Protein AF-A0A1H7R296-F1 (afdb_monomer_lite)

Radius of gyration: 13.34 Å; chains: 1; bounding box: 31×24×38 Å

Structure (mmCIF, N/CA/C/O backbone):
data_AF-A0A1H7R296-F1
#
_en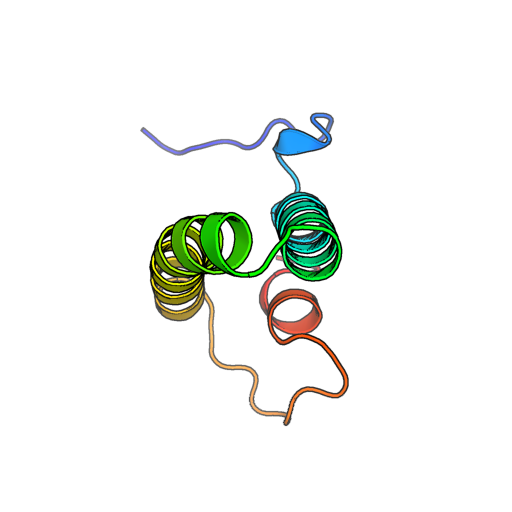try.id   AF-A0A1H7R296-F1
#
loop_
_atom_site.group_PDB
_atom_site.id
_atom_site.type_symbol
_atom_site.label_atom_id
_atom_site.label_alt_id
_atom_site.label_comp_id
_atom_site.label_asym_id
_atom_site.label_entity_id
_atom_site.label_seq_id
_atom_site.pdbx_PDB_ins_code
_atom_site.Cartn_x
_atom_site.Cartn_y
_atom_site.Cartn_z
_atom_site.occupancy
_atom_site.B_iso_or_equiv
_atom_site.auth_seq_id
_atom_site.auth_comp_id
_atom_site.auth_asym_id
_atom_site.auth_atom_id
_atom_site.pdbx_PDB_model_num
ATOM 1 N N . MET A 1 1 ? -5.615 -5.353 -25.287 1.00 39.81 1 MET A N 1
ATOM 2 C CA . MET A 1 1 ? -5.790 -3.945 -24.878 1.00 39.81 1 MET A CA 1
ATOM 3 C C . MET A 1 1 ? -4.610 -3.600 -23.986 1.00 39.81 1 MET A C 1
ATOM 5 O O . MET A 1 1 ? -4.559 -4.075 -22.861 1.00 39.81 1 MET A O 1
ATOM 9 N N . LEU A 1 2 ? -3.594 -2.934 -24.534 1.00 47.66 2 LEU A N 1
ATOM 10 C CA . LEU A 1 2 ? -2.411 -2.522 -23.776 1.00 47.66 2 LEU A CA 1
ATOM 11 C C . LEU A 1 2 ? -2.787 -1.268 -22.980 1.00 47.66 2 LEU A C 1
ATOM 13 O O . LEU A 1 2 ? -3.278 -0.302 -23.561 1.00 47.66 2 LEU A O 1
ATOM 17 N N . TYR A 1 3 ? -2.630 -1.313 -21.659 1.00 51.91 3 TYR A N 1
ATOM 18 C CA . TYR A 1 3 ? -2.848 -0.163 -20.786 1.00 51.91 3 TYR A CA 1
ATOM 19 C C . TYR A 1 3 ? -1.685 0.810 -21.004 1.00 51.91 3 TYR A C 1
ATOM 21 O O . TYR A 1 3 ? -0.577 0.550 -20.548 1.00 51.91 3 TYR A O 1
ATOM 29 N N . LEU A 1 4 ? -1.915 1.877 -21.769 1.00 54.62 4 LEU A N 1
ATOM 30 C CA . LEU A 1 4 ? -0.972 2.984 -21.922 1.00 54.62 4 LEU A CA 1
ATOM 31 C C . LEU A 1 4 ? -1.256 3.989 -20.800 1.00 54.62 4 LEU A C 1
ATOM 33 O O . LEU A 1 4 ? -2.273 4.684 -20.879 1.00 54.62 4 LEU A O 1
ATOM 37 N N . PRO A 1 5 ? -0.423 4.065 -19.747 1.00 55.28 5 PRO A N 1
ATOM 38 C CA . PRO A 1 5 ? -0.582 5.099 -18.740 1.00 55.28 5 PRO A CA 1
ATOM 39 C C . PRO A 1 5 ? -0.366 6.456 -19.413 1.00 55.28 5 PRO A C 1
ATOM 41 O O . PRO A 1 5 ? 0.640 6.689 -20.084 1.00 55.28 5 PRO A O 1
ATOM 44 N N . TRP A 1 6 ? -1.329 7.362 -19.265 1.00 56.38 6 TRP A N 1
ATOM 45 C CA . TRP A 1 6 ? -1.109 8.753 -19.633 1.00 56.38 6 TRP A CA 1
ATOM 46 C C . TRP A 1 6 ? -0.055 9.321 -18.689 1.00 56.38 6 TRP A C 1
ATOM 48 O O . TRP A 1 6 ? -0.299 9.431 -17.488 1.00 56.38 6 TRP A O 1
ATOM 58 N N . ALA A 1 7 ? 1.102 9.689 -19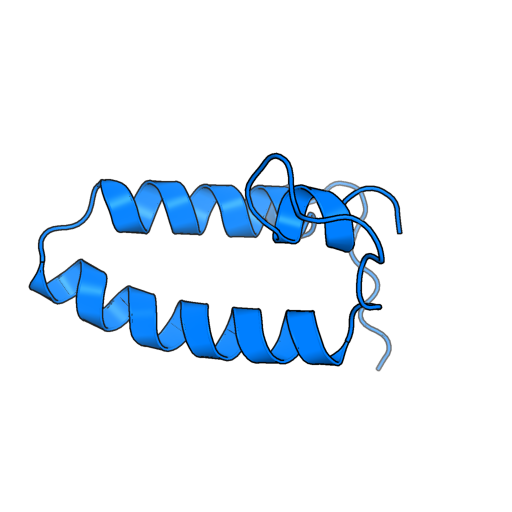.247 1.00 55.56 7 ALA A N 1
ATOM 59 C CA . ALA A 1 7 ? 2.289 10.135 -18.512 1.00 55.56 7 ALA A CA 1
ATOM 60 C C . ALA A 1 7 ? 2.040 11.309 -17.538 1.00 55.56 7 ALA A C 1
ATOM 62 O O . ALA A 1 7 ? 2.848 11.542 -16.648 1.00 55.56 7 ALA A O 1
ATOM 63 N N . ASN A 1 8 ? 0.907 12.013 -17.667 1.00 54.88 8 ASN A N 1
ATOM 64 C CA . ASN A 1 8 ? 0.540 13.173 -16.855 1.00 54.88 8 ASN A CA 1
ATOM 65 C C . ASN A 1 8 ? -0.691 12.973 -15.941 1.00 54.88 8 ASN A C 1
ATOM 67 O O . ASN A 1 8 ? -1.189 13.966 -15.412 1.00 54.88 8 ASN A O 1
ATOM 71 N N . CYS A 1 9 ? -1.209 11.752 -15.719 1.00 60.12 9 CYS A N 1
ATOM 72 C CA . CYS A 1 9 ? -2.147 11.551 -14.599 1.00 60.12 9 CYS A CA 1
ATOM 73 C C . CYS A 1 9 ? -1.370 11.182 -13.327 1.00 60.12 9 CYS A C 1
ATOM 75 O O . CYS A 1 9 ? -0.717 10.139 -13.319 1.00 60.12 9 CYS A O 1
ATOM 77 N N . PRO A 1 10 ? -1.513 11.921 -12.213 1.00 50.44 10 PRO A N 1
ATOM 78 C CA . PRO A 1 10 ? -0.980 11.509 -10.908 1.00 50.44 10 PRO A CA 1
ATOM 79 C C . PRO A 1 10 ? -1.514 10.141 -10.450 1.00 50.44 10 PRO A C 1
ATOM 81 O O . PRO A 1 10 ? -0.864 9.429 -9.696 1.00 50.44 10 PRO A O 1
ATOM 84 N N . CYS A 1 11 ? -2.693 9.753 -10.949 1.00 57.00 11 CYS A N 1
ATOM 85 C CA . CYS A 1 11 ? -3.298 8.438 -10.756 1.00 57.00 11 CYS A CA 1
ATOM 86 C C . CYS A 1 11 ? -2.626 7.302 -11.552 1.00 57.00 11 CYS A C 1
ATOM 88 O O . CYS A 1 11 ? -2.920 6.133 -11.312 1.00 57.00 11 CYS A O 1
ATOM 90 N N . CYS A 1 12 ? -1.788 7.638 -12.538 1.00 65.06 12 CYS A N 1
ATOM 91 C CA . CYS A 1 12 ? -1.141 6.690 -13.442 1.00 65.06 12 CYS A CA 1
ATOM 92 C C . CYS A 1 12 ? 0.312 6.382 -13.064 1.00 65.06 12 CYS A C 1
ATOM 94 O O . CYS A 1 12 ? 0.857 5.429 -13.617 1.00 65.06 12 CYS A O 1
ATOM 96 N N . ASP A 1 13 ? 0.916 7.121 -12.126 1.00 81.94 13 ASP A N 1
ATOM 97 C CA . ASP A 1 13 ? 2.167 6.692 -11.502 1.00 81.94 13 ASP A CA 1
ATOM 98 C C . ASP A 1 13 ? 1.867 5.689 -10.385 1.00 81.94 13 ASP A C 1
ATOM 100 O O . ASP A 1 13 ? 1.287 6.017 -9.346 1.00 81.94 13 ASP A O 1
ATOM 104 N N . VAL A 1 14 ? 2.261 4.439 -10.615 1.00 85.06 14 VAL A N 1
ATOM 105 C CA . VAL A 1 14 ? 2.000 3.334 -9.690 1.00 85.06 14 VAL A CA 1
ATOM 106 C C . VAL A 1 14 ? 2.738 3.543 -8.363 1.00 85.06 14 VAL A C 1
ATOM 108 O O . VAL A 1 14 ? 2.208 3.157 -7.320 1.00 85.06 14 VAL A O 1
ATOM 111 N N . VAL A 1 15 ? 3.907 4.199 -8.373 1.00 88.56 15 VAL A N 1
ATOM 112 C CA . VAL A 1 15 ? 4.658 4.516 -7.146 1.00 88.56 15 VAL A CA 1
ATOM 113 C C . VAL A 1 15 ? 3.865 5.499 -6.283 1.00 88.56 15 VAL A C 1
ATOM 115 O O . VAL A 1 15 ? 3.527 5.176 -5.143 1.00 88.56 15 VAL A O 1
ATOM 118 N N . SER A 1 16 ? 3.473 6.646 -6.844 1.00 87.12 16 SER A N 1
ATOM 119 C CA . SER A 1 16 ? 2.669 7.661 -6.148 1.00 87.12 16 SER A CA 1
ATOM 120 C C . SER A 1 16 ? 1.313 7.124 -5.675 1.00 87.12 16 SER A C 1
ATOM 122 O O . SER A 1 16 ? 0.856 7.435 -4.568 1.00 87.12 16 SER A O 1
ATOM 124 N N . ALA A 1 17 ? 0.663 6.279 -6.482 1.00 88.62 17 ALA A N 1
ATOM 125 C CA . ALA A 1 17 ? -0.582 5.626 -6.090 1.00 88.62 17 ALA A CA 1
ATOM 126 C C . ALA A 1 17 ? -0.378 4.706 -4.874 1.00 88.62 17 ALA A C 1
ATOM 128 O O . ALA A 1 17 ? -1.182 4.729 -3.935 1.00 88.62 17 ALA A O 1
ATOM 129 N N . ARG A 1 18 ? 0.714 3.931 -4.841 1.00 92.75 18 ARG A N 1
ATOM 130 C CA . ARG A 1 18 ? 1.006 3.035 -3.715 1.00 92.75 18 ARG A CA 1
ATOM 131 C C . ARG A 1 18 ? 1.403 3.785 -2.442 1.00 92.75 18 ARG A C 1
ATOM 133 O O . ARG A 1 18 ? 0.997 3.359 -1.359 1.00 92.75 18 ARG A O 1
ATOM 140 N N . ASP A 1 19 ? 2.095 4.915 -2.562 1.00 92.62 19 ASP A N 1
ATOM 141 C CA . ASP A 1 19 ? 2.419 5.803 -1.433 1.00 92.62 19 ASP A CA 1
ATOM 142 C C . ASP A 1 19 ? 1.170 6.429 -0.804 1.00 92.62 19 ASP A C 1
ATOM 144 O O . ASP A 1 19 ? 1.051 6.536 0.422 1.00 92.62 19 ASP A O 1
ATOM 148 N N . THR A 1 20 ? 0.192 6.784 -1.638 1.00 93.50 20 THR A N 1
ATOM 149 C CA . THR A 1 20 ? -1.107 7.282 -1.172 1.00 93.50 20 THR A CA 1
ATOM 150 C C . THR A 1 20 ? -1.850 6.207 -0.373 1.00 93.50 20 THR A C 1
ATOM 152 O O . THR A 1 20 ? -2.383 6.488 0.703 1.00 93.50 20 THR A O 1
ATOM 155 N N . LEU A 1 21 ? -1.849 4.959 -0.855 1.00 94.62 21 LEU A N 1
ATOM 156 C CA . LEU A 1 21 ? -2.451 3.824 -0.146 1.00 94.62 21 LEU A CA 1
ATOM 157 C C . LEU A 1 21 ? -1.736 3.521 1.175 1.00 94.62 21 LEU A C 1
ATOM 159 O O . LEU A 1 21 ? -2.402 3.230 2.168 1.00 94.62 21 LEU A O 1
ATOM 163 N N . GLU A 1 22 ? -0.408 3.637 1.214 1.00 95.81 22 GLU A N 1
ATOM 164 C CA . GLU A 1 22 ? 0.360 3.464 2.451 1.00 95.81 22 GLU A CA 1
ATOM 165 C C . GLU A 1 22 ? -0.007 4.534 3.485 1.00 95.81 22 GLU A C 1
ATOM 167 O O . GLU A 1 22 ? -0.307 4.226 4.638 1.00 95.81 22 GLU A O 1
ATOM 172 N N . THR A 1 23 ? -0.089 5.792 3.051 1.00 96.50 23 THR A N 1
ATOM 173 C CA . THR A 1 23 ? -0.511 6.908 3.907 1.00 96.50 23 THR A CA 1
ATOM 174 C C . THR A 1 23 ? -1.922 6.683 4.458 1.00 96.50 23 THR A C 1
ATOM 176 O O . THR A 1 23 ? -2.166 6.879 5.651 1.00 96.50 23 THR A O 1
ATOM 179 N N . ALA A 1 24 ? -2.851 6.208 3.621 1.00 96.38 24 ALA A N 1
ATOM 180 C CA . ALA A 1 24 ? -4.203 5.860 4.049 1.00 96.38 24 ALA A CA 1
ATOM 181 C C . ALA A 1 24 ? -4.205 4.712 5.076 1.00 96.38 24 ALA A C 1
ATOM 183 O O . ALA A 1 24 ? -4.876 4.811 6.104 1.00 96.38 24 ALA A O 1
ATOM 184 N N . LEU A 1 25 ? -3.425 3.648 4.853 1.00 97.69 25 LEU A N 1
ATOM 185 C CA . LEU A 1 25 ? -3.289 2.542 5.806 1.00 97.69 25 LEU A CA 1
ATOM 186 C C . LEU A 1 25 ? -2.801 3.032 7.176 1.00 97.69 25 LEU A C 1
ATOM 188 O O . LEU A 1 25 ? -3.349 2.609 8.196 1.00 97.69 25 LEU A O 1
ATOM 192 N N . LEU A 1 26 ? -1.826 3.943 7.212 1.00 96.88 26 LEU A N 1
ATOM 193 C CA . LEU A 1 26 ? -1.294 4.510 8.455 1.00 96.88 26 LEU A CA 1
ATOM 194 C C . LEU A 1 26 ? -2.316 5.392 9.192 1.00 96.88 26 LEU A C 1
ATOM 196 O O . LEU A 1 26 ? -2.376 5.351 10.423 1.00 96.88 26 LEU A O 1
ATOM 200 N N . ALA A 1 27 ? -3.149 6.135 8.461 1.00 97.31 27 ALA A N 1
ATOM 201 C CA . ALA A 1 27 ? -4.124 7.065 9.032 1.00 97.31 27 ALA A CA 1
ATOM 202 C C . ALA A 1 27 ? -5.444 6.406 9.481 1.00 97.31 27 ALA A C 1
ATOM 204 O O . ALA A 1 27 ? -6.116 6.914 10.379 1.00 97.31 27 ALA A O 1
ATOM 205 N N . LEU A 1 28 ? -5.842 5.284 8.870 1.00 96.50 28 LEU A N 1
ATOM 206 C CA . LEU A 1 28 ? -7.145 4.662 9.125 1.00 96.50 28 LEU A CA 1
ATOM 207 C C . LEU A 1 28 ? -7.228 3.940 10.485 1.00 96.50 28 LEU A C 1
ATOM 209 O O . LEU A 1 28 ? -6.236 3.355 10.939 1.00 96.50 28 LEU A O 1
ATOM 213 N N . PRO A 1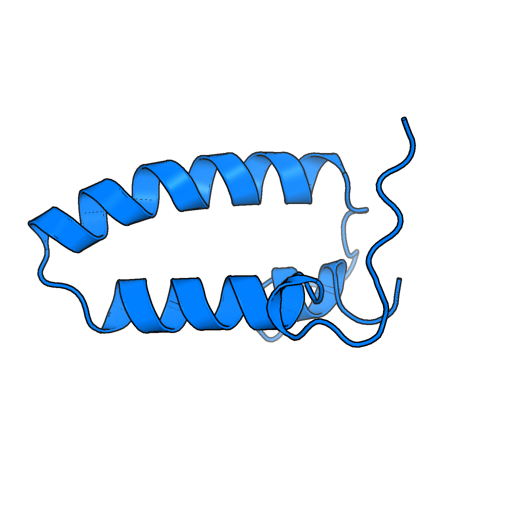 29 ? -8.427 3.892 11.108 1.00 97.31 29 PRO A N 1
ATOM 214 C CA . PRO A 1 29 ? -8.677 3.092 12.303 1.00 97.31 29 PRO A CA 1
ATOM 215 C C . PRO A 1 29 ? -8.578 1.584 12.002 1.00 97.31 29 PRO A C 1
ATOM 217 O O . PRO A 1 29 ? -8.760 1.175 10.852 1.00 97.31 29 PRO A O 1
ATOM 220 N N . PRO A 1 30 ? -8.354 0.726 13.019 1.00 96.62 30 PRO A N 1
ATOM 221 C CA . PRO A 1 30 ? -7.960 -0.673 12.818 1.00 96.62 30 PRO A CA 1
ATOM 222 C C . PRO A 1 30 ? -8.856 -1.485 11.876 1.00 96.62 30 PRO A C 1
ATOM 224 O O . PRO A 1 30 ? -8.343 -2.223 11.040 1.00 96.62 30 PRO A O 1
ATOM 227 N N . ARG A 1 31 ? -10.184 -1.326 11.970 1.00 96.38 31 ARG A N 1
ATOM 228 C CA . ARG A 1 31 ? -11.136 -2.067 11.128 1.00 96.38 31 ARG A CA 1
ATOM 229 C C . ARG A 1 31 ? -11.050 -1.655 9.656 1.00 96.38 31 ARG A C 1
ATOM 231 O O . ARG A 1 31 ? -10.824 -2.503 8.806 1.00 96.38 31 ARG A O 1
ATOM 238 N N . ALA A 1 32 ? -11.133 -0.355 9.368 1.00 96.12 32 ALA A N 1
ATOM 239 C CA . ALA A 1 32 ? -11.022 0.158 8.001 1.00 96.12 32 ALA A CA 1
ATOM 240 C C . ALA A 1 32 ? -9.631 -0.102 7.396 1.00 96.12 32 ALA A C 1
ATOM 242 O O . ALA A 1 32 ? -9.504 -0.393 6.210 1.00 96.12 32 ALA A O 1
ATOM 243 N N . ARG A 1 33 ? -8.582 -0.049 8.226 1.00 97.94 33 ARG A N 1
ATOM 244 C CA . ARG A 1 33 ? -7.222 -0.425 7.832 1.00 97.94 33 ARG A CA 1
ATOM 245 C C . ARG A 1 33 ? -7.138 -1.892 7.419 1.00 97.94 33 ARG A C 1
ATOM 247 O O . ARG A 1 33 ? -6.467 -2.183 6.438 1.00 97.94 33 ARG A O 1
ATOM 254 N N . ALA A 1 34 ? -7.769 -2.804 8.162 1.00 97.62 34 ALA A N 1
ATOM 255 C CA . ALA A 1 34 ? -7.771 -4.228 7.829 1.00 97.62 34 ALA A CA 1
ATOM 256 C C . ALA A 1 34 ? -8.465 -4.484 6.484 1.00 97.62 34 ALA A C 1
ATOM 258 O O . ALA A 1 34 ? -7.902 -5.174 5.637 1.00 97.62 34 ALA A O 1
ATOM 259 N N . ASP A 1 35 ? -9.619 -3.855 6.259 1.00 97.94 35 ASP A N 1
ATOM 260 C CA . ASP A 1 35 ? -10.361 -3.981 5.001 1.00 97.94 35 ASP A CA 1
ATOM 261 C C . ASP A 1 35 ? -9.537 -3.459 3.808 1.00 97.94 35 ASP A C 1
ATOM 263 O O . ASP A 1 35 ? -9.421 -4.133 2.783 1.00 97.94 35 ASP A O 1
ATOM 267 N N . LEU A 1 36 ? -8.890 -2.294 3.957 1.00 97.19 36 LEU A N 1
ATOM 268 C CA . LEU A 1 36 ? -8.009 -1.744 2.922 1.00 97.19 36 LEU A CA 1
ATOM 269 C C . LEU A 1 36 ? -6.773 -2.625 2.687 1.00 97.19 36 LEU A C 1
ATOM 271 O O . LEU A 1 36 ? -6.389 -2.841 1.538 1.00 97.19 36 LEU A O 1
ATOM 275 N N . ARG A 1 37 ? -6.168 -3.167 3.754 1.00 97.62 37 ARG A N 1
ATOM 276 C CA . ARG A 1 37 ? -4.972 -4.022 3.678 1.00 97.62 37 ARG A CA 1
ATOM 277 C C . ARG A 1 37 ? -5.202 -5.225 2.772 1.00 97.62 37 ARG A C 1
ATOM 279 O O . ARG A 1 37 ? -4.378 -5.484 1.911 1.00 97.62 37 ARG A O 1
ATOM 286 N N . VAL A 1 38 ? -6.341 -5.904 2.908 1.00 98.12 38 VAL A N 1
ATOM 287 C CA . VAL A 1 38 ? -6.669 -7.088 2.093 1.00 98.12 38 VAL A CA 1
ATOM 288 C C . VAL A 1 38 ? -6.652 -6.766 0.596 1.00 98.12 38 VAL A C 1
ATOM 290 O O . VAL A 1 38 ? -6.178 -7.563 -0.216 1.00 98.12 38 VAL A O 1
ATOM 293 N N . ILE A 1 39 ? -7.155 -5.590 0.217 1.00 97.56 39 ILE A N 1
ATOM 294 C CA . ILE A 1 39 ? -7.168 -5.145 -1.180 1.00 97.56 39 ILE A CA 1
ATOM 295 C C . ILE A 1 39 ? -5.745 -4.820 -1.640 1.00 97.56 39 ILE A C 1
ATOM 297 O O . ILE A 1 39 ? -5.330 -5.272 -2.708 1.00 97.56 39 ILE A O 1
ATOM 301 N N . VAL A 1 40 ? -4.994 -4.071 -0.829 1.00 96.38 40 VAL A N 1
ATOM 302 C CA . VAL A 1 40 ? -3.614 -3.672 -1.132 1.00 96.38 40 VAL A CA 1
ATOM 303 C C . VAL A 1 40 ? -2.699 -4.889 -1.267 1.00 96.38 40 VAL A C 1
ATOM 305 O O . VAL A 1 40 ? -1.988 -4.983 -2.258 1.00 96.38 40 VAL A O 1
ATOM 308 N N . ASP A 1 41 ? -2.785 -5.869 -0.368 1.00 96.69 41 ASP A N 1
ATOM 309 C CA . ASP A 1 41 ? -1.957 -7.082 -0.403 1.00 96.69 41 ASP A CA 1
ATOM 310 C C . ASP A 1 41 ? -2.185 -7.890 -1.692 1.00 96.69 41 ASP A C 1
ATOM 312 O O . ASP A 1 41 ? -1.249 -8.431 -2.287 1.00 96.69 41 ASP A O 1
ATOM 316 N N . ARG A 1 42 ? -3.432 -7.945 -2.181 1.00 96.94 42 ARG A N 1
ATOM 317 C CA . ARG A 1 42 ? -3.748 -8.591 -3.462 1.00 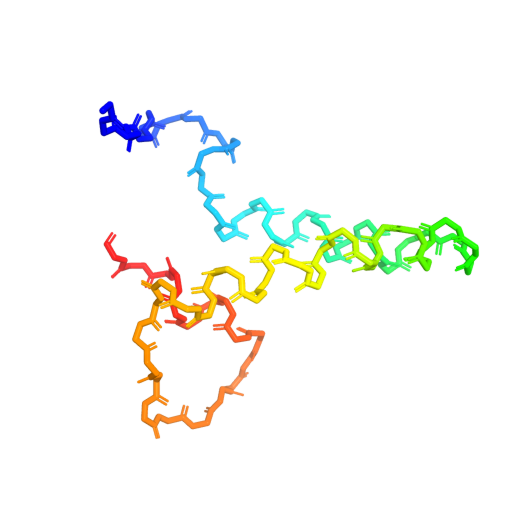96.94 42 ARG A CA 1
ATOM 318 C C . ARG A 1 42 ? -3.112 -7.853 -4.643 1.00 96.94 42 ARG A C 1
ATOM 320 O O . ARG A 1 42 ? -2.638 -8.509 -5.574 1.00 96.94 42 ARG A O 1
ATOM 327 N N . LEU A 1 43 ? -3.135 -6.520 -4.624 1.00 93.44 43 LEU A N 1
ATOM 328 C CA . LEU A 1 43 ? -2.528 -5.682 -5.661 1.00 93.44 43 LEU A CA 1
ATOM 329 C C . LEU A 1 43 ? -0.999 -5.779 -5.624 1.00 93.44 43 LEU A C 1
ATOM 331 O O . LEU A 1 43 ? -0.388 -6.008 -6.666 1.00 93.44 43 LEU A O 1
ATOM 335 N N . ASP A 1 44 ? -0.400 -5.705 -4.436 1.00 93.75 44 ASP A N 1
ATOM 336 C CA . ASP A 1 44 ? 1.036 -5.885 -4.215 1.00 93.75 44 ASP A CA 1
ATOM 337 C C . ASP A 1 44 ? 1.485 -7.263 -4.722 1.00 93.75 44 ASP A C 1
ATOM 339 O O . ASP A 1 44 ? 2.486 -7.368 -5.428 1.00 93.75 44 ASP A O 1
ATOM 343 N N . GLY A 1 45 ? 0.698 -8.316 -4.482 1.00 94.00 45 GLY A N 1
ATOM 344 C CA . GLY A 1 45 ? 0.962 -9.645 -5.035 1.00 94.00 45 GLY A CA 1
ATOM 345 C C . GLY A 1 45 ? 0.955 -9.698 -6.569 1.00 94.00 45 GLY A C 1
ATOM 346 O O . GLY A 1 45 ? 1.738 -10.442 -7.158 1.00 94.00 45 GLY A O 1
ATOM 347 N N . GLU A 1 46 ? 0.099 -8.924 -7.240 1.00 92.94 46 GLU A N 1
ATOM 348 C CA . GLU A 1 46 ? 0.112 -8.827 -8.706 1.00 92.94 46 GLU A CA 1
ATOM 349 C C . GLU A 1 46 ? 1.305 -8.015 -9.215 1.00 92.94 46 GLU A C 1
ATOM 351 O O . GLU A 1 46 ? 1.953 -8.418 -10.180 1.00 92.94 46 GLU A O 1
ATOM 356 N N . LEU A 1 47 ? 1.638 -6.909 -8.550 1.00 89.38 47 LEU A N 1
ATOM 357 C CA . LEU A 1 47 ? 2.806 -6.100 -8.891 1.00 89.38 47 LEU A CA 1
ATOM 358 C C . LEU A 1 47 ? 4.099 -6.904 -8.726 1.00 89.38 47 LEU A C 1
ATOM 360 O O . LEU A 1 47 ? 4.935 -6.900 -9.624 1.00 89.38 47 LEU A O 1
ATOM 364 N N . LEU A 1 48 ? 4.237 -7.671 -7.643 1.00 89.75 48 LEU A N 1
ATOM 365 C CA . LEU A 1 48 ? 5.382 -8.556 -7.418 1.00 89.75 48 LEU A CA 1
ATOM 366 C C . LEU A 1 48 ? 5.497 -9.656 -8.479 1.00 89.75 48 LEU A C 1
ATOM 368 O O . LEU A 1 48 ? 6.609 -10.025 -8.840 1.00 89.75 48 LEU A O 1
ATOM 372 N N . ARG A 1 49 ? 4.375 -10.168 -9.005 1.00 88.75 49 ARG A N 1
ATOM 373 C CA . ARG A 1 49 ? 4.385 -11.134 -10.120 1.00 88.75 49 ARG A CA 1
ATOM 374 C C . ARG A 1 49 ? 4.821 -10.511 -11.443 1.00 88.75 49 ARG A C 1
ATOM 376 O O . ARG A 1 49 ? 5.405 -11.203 -12.270 1.00 88.75 49 ARG A O 1
ATOM 383 N N . ARG A 1 50 ? 4.491 -9.238 -11.666 1.00 87.06 50 ARG A N 1
ATOM 384 C CA . ARG A 1 50 ? 4.765 -8.522 -12.922 1.00 87.06 50 ARG A CA 1
ATOM 385 C C . ARG A 1 50 ? 6.099 -7.787 -12.937 1.00 87.06 50 ARG A C 1
ATOM 387 O O . ARG A 1 50 ? 6.489 -7.297 -13.990 1.00 87.06 50 ARG A O 1
ATOM 394 N N . THR A 1 51 ? 6.774 -7.684 -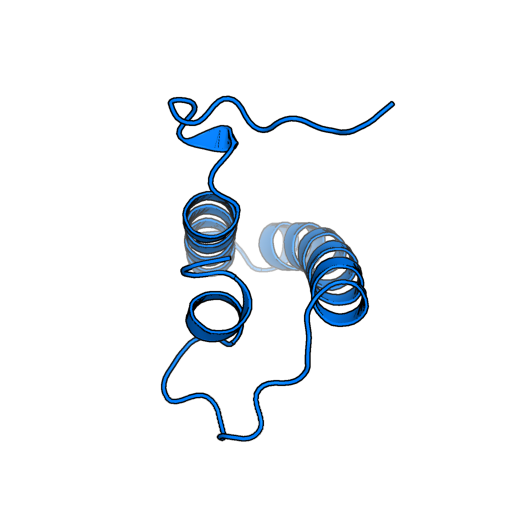11.796 1.00 85.69 51 THR A N 1
ATOM 395 C CA . THR A 1 51 ? 8.027 -6.937 -11.658 1.00 85.69 51 THR A CA 1
ATOM 396 C C . THR A 1 51 ? 9.168 -7.867 -11.300 1.00 85.69 51 THR A C 1
ATOM 398 O O . THR A 1 51 ? 9.008 -8.806 -10.517 1.00 85.69 51 THR A O 1
ATOM 401 N N . LEU A 1 52 ? 10.330 -7.623 -11.904 1.00 82.69 52 LEU A N 1
ATOM 402 C CA . LEU A 1 52 ? 11.509 -8.438 -11.657 1.00 82.69 52 LEU A CA 1
ATOM 403 C C . LEU A 1 52 ? 11.935 -8.342 -10.193 1.00 82.69 52 LEU A C 1
ATOM 405 O O . LEU A 1 52 ? 11.727 -7.335 -9.511 1.00 82.69 52 LEU A O 1
ATOM 409 N N . ALA A 1 53 ? 12.513 -9.435 -9.701 1.00 78.31 53 ALA A N 1
ATOM 410 C CA . ALA A 1 53 ? 13.087 -9.437 -8.376 1.00 78.31 53 ALA A CA 1
ATOM 411 C C . ALA A 1 53 ? 14.343 -8.571 -8.341 1.00 78.31 53 ALA A C 1
ATOM 413 O O . ALA A 1 53 ? 15.292 -8.844 -9.069 1.00 78.31 53 ALA A O 1
ATOM 414 N N . GLU A 1 54 ? 14.344 -7.560 -7.475 1.00 75.56 54 GLU A N 1
ATOM 415 C CA . GLU A 1 54 ? 15.554 -6.795 -7.186 1.00 75.56 54 GLU A CA 1
ATOM 416 C C . GLU A 1 54 ? 16.579 -7.714 -6.487 1.00 75.56 54 GLU A C 1
ATOM 418 O O . GLU A 1 54 ? 16.225 -8.341 -5.480 1.00 75.56 54 GLU A O 1
ATOM 423 N N . PRO A 1 55 ? 17.820 -7.847 -7.000 1.00 72.88 55 PRO A N 1
ATOM 424 C CA . PRO A 1 55 ? 18.865 -8.665 -6.378 1.00 72.88 55 PRO A CA 1
ATOM 425 C C . PRO A 1 55 ? 19.362 -8.105 -5.040 1.00 72.88 55 PRO A C 1
ATOM 427 O O . PRO A 1 55 ? 19.926 -8.848 -4.235 1.00 72.88 55 PRO A O 1
ATOM 430 N N . LEU A 1 56 ? 19.175 -6.807 -4.799 1.00 78.69 56 LEU A N 1
ATOM 431 C CA . LEU A 1 56 ? 19.587 -6.142 -3.570 1.00 78.69 56 LEU A CA 1
ATOM 432 C C . LEU A 1 56 ? 18.424 -6.074 -2.565 1.00 78.69 56 LEU A C 1
ATOM 434 O O . LEU A 1 56 ? 17.272 -5.879 -2.958 1.00 78.69 56 LEU A O 1
ATOM 438 N N . PRO A 1 57 ? 18.696 -6.228 -1.255 1.00 74.81 57 PRO A N 1
ATOM 439 C CA . PRO A 1 57 ? 17.671 -6.072 -0.234 1.00 74.81 57 PRO A CA 1
ATOM 440 C C . PRO A 1 57 ? 17.160 -4.627 -0.216 1.00 74.81 57 PRO A C 1
ATOM 442 O O . PRO A 1 57 ? 17.955 -3.689 -0.358 1.00 74.81 57 PRO A O 1
ATOM 445 N N . PRO A 1 58 ? 15.854 -4.411 0.005 1.00 75.44 58 PRO A N 1
ATOM 446 C CA . PRO A 1 58 ? 15.319 -3.083 -0.143 1.00 75.44 58 PRO A CA 1
ATOM 447 C C . PRO A 1 58 ? 15.694 -2.168 1.025 1.00 75.44 58 PRO A C 1
ATOM 449 O O . PRO A 1 58 ? 15.257 -2.357 2.153 1.00 75.44 58 PRO A O 1
ATOM 452 N N . ALA A 1 59 ? 16.464 -1.116 0.734 1.00 81.25 59 ALA A N 1
ATOM 453 C CA . ALA A 1 59 ? 16.717 0.032 1.614 1.00 81.25 59 ALA A CA 1
ATOM 454 C C . ALA A 1 59 ? 15.476 0.905 1.951 1.00 81.25 59 ALA A C 1
ATOM 456 O O . ALA A 1 59 ? 15.607 1.913 2.641 1.00 81.25 59 ALA A O 1
ATOM 457 N N . GLY A 1 60 ? 14.284 0.555 1.459 1.00 85.19 60 GLY A N 1
ATOM 458 C CA . GLY A 1 60 ? 13.029 1.291 1.647 1.00 85.19 60 GLY A CA 1
ATOM 459 C C . GLY A 1 60 ? 11.818 0.424 1.283 1.00 85.19 60 GLY A C 1
ATOM 460 O O . GLY A 1 60 ? 11.963 -0.793 1.167 1.00 85.19 60 GLY A O 1
ATOM 461 N N . PRO A 1 61 ? 10.617 0.995 1.088 1.00 89.00 61 PRO A N 1
ATOM 462 C CA . PRO A 1 61 ? 9.479 0.207 0.636 1.00 89.00 61 PRO A CA 1
ATOM 463 C C . PRO A 1 61 ? 9.781 -0.439 -0.720 1.00 89.00 61 PRO A C 1
ATOM 465 O O . PRO A 1 61 ? 10.280 0.218 -1.633 1.00 89.00 61 PRO A O 1
ATOM 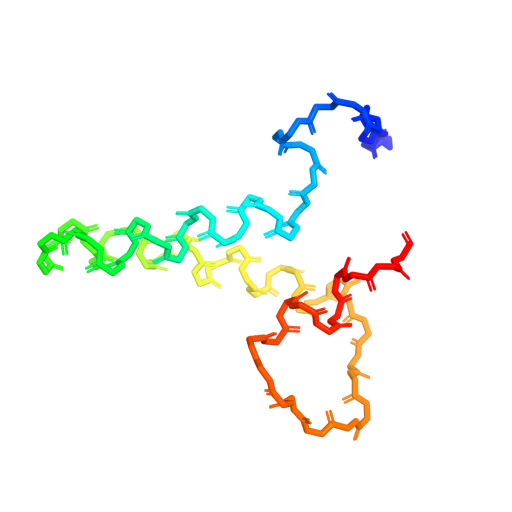468 N N . TRP A 1 62 ? 9.487 -1.732 -0.864 1.00 88.69 62 TRP A N 1
ATOM 469 C CA . TRP A 1 62 ? 9.921 -2.524 -2.022 1.00 88.69 62 TRP A CA 1
ATOM 470 C C . TRP A 1 62 ? 9.450 -1.940 -3.370 1.00 88.69 62 TRP A C 1
ATOM 472 O O . TRP A 1 62 ? 10.155 -2.055 -4.374 1.00 88.69 62 TRP A O 1
ATOM 482 N N . TRP A 1 63 ? 8.281 -1.285 -3.402 1.00 89.81 63 TRP A N 1
ATOM 483 C CA . TRP A 1 63 ? 7.712 -0.708 -4.623 1.00 89.81 63 TRP A CA 1
ATOM 484 C C . TRP A 1 63 ? 8.495 0.509 -5.129 1.00 89.81 63 TRP A C 1
ATOM 486 O O . TRP A 1 63 ? 8.527 0.736 -6.333 1.00 89.81 63 TRP A O 1
ATOM 496 N N . HIS A 1 64 ? 9.206 1.235 -4.256 1.00 88.31 64 HIS A N 1
ATOM 497 C CA . HIS A 1 64 ? 10.095 2.337 -4.666 1.00 88.31 64 HIS A CA 1
ATOM 498 C C . HIS A 1 64 ? 11.314 1.861 -5.445 1.00 88.31 64 HIS A C 1
ATOM 500 O O . HIS A 1 64 ? 11.933 2.652 -6.143 1.00 88.31 64 HIS A O 1
ATOM 506 N N . GLN A 1 65 ? 11.681 0.591 -5.309 1.00 84.12 65 GLN A N 1
ATOM 507 C CA . GLN A 1 65 ? 12.841 0.027 -5.996 1.00 84.12 65 GLN A CA 1
ATOM 508 C C . GLN A 1 65 ? 12.432 -0.741 -7.236 1.00 84.12 65 GLN A C 1
ATOM 510 O O . GLN A 1 65 ? 13.079 -0.634 -8.264 1.00 84.12 65 GLN A O 1
ATOM 515 N N . ARG A 1 66 ? 11.323 -1.483 -7.156 1.00 83.69 66 ARG A N 1
ATOM 516 C CA . ARG A 1 66 ? 10.869 -2.308 -8.277 1.00 83.69 66 ARG A CA 1
ATOM 517 C C . ARG A 1 66 ? 10.045 -1.560 -9.319 1.00 83.69 66 ARG A C 1
ATOM 519 O O . ARG A 1 66 ? 9.938 -2.049 -10.439 1.00 83.69 66 ARG A O 1
ATOM 526 N N . LEU A 1 67 ? 9.398 -0.448 -8.956 1.00 82.19 67 LEU A N 1
ATOM 527 C CA . LEU A 1 67 ? 8.469 0.268 -9.846 1.00 82.19 67 LEU A CA 1
ATOM 528 C C . LEU A 1 67 ? 8.980 1.642 -10.293 1.00 82.19 67 LEU A C 1
ATOM 530 O O . LEU A 1 67 ? 8.394 2.233 -11.195 1.00 82.19 67 LEU A O 1
ATOM 534 N N . ARG A 1 68 ? 10.031 2.171 -9.660 1.00 69.38 68 ARG A N 1
ATOM 535 C CA . ARG A 1 68 ? 10.616 3.463 -10.024 1.00 69.38 68 ARG A CA 1
ATOM 536 C C . ARG A 1 68 ? 11.590 3.234 -11.183 1.00 69.38 68 ARG A C 1
ATOM 538 O O . ARG A 1 68 ? 12.490 2.419 -11.046 1.00 69.38 68 ARG A O 1
ATOM 545 N N . GLU A 1 69 ? 11.384 3.945 -12.290 1.00 55.12 69 GLU A N 1
ATOM 546 C CA . GLU A 1 69 ? 12.186 3.856 -13.529 1.00 55.12 69 GLU A CA 1
ATOM 547 C C . GLU A 1 69 ? 12.078 2.522 -14.304 1.00 55.12 69 GLU A C 1
ATOM 549 O O . GLU A 1 69 ? 13.089 1.924 -14.670 1.00 55.12 69 GLU A O 1
ATOM 554 N N . GLN A 1 70 ? 10.849 2.077 -14.602 1.00 49.03 70 GLN A N 1
ATOM 555 C CA . GLN A 1 70 ? 10.594 1.171 -15.739 1.00 49.03 70 GLN A CA 1
ATOM 556 C C . GLN A 1 70 ? 10.143 1.944 -16.977 1.00 49.03 70 GLN A C 1
ATOM 558 O O . GLN A 1 70 ? 9.359 2.908 -16.809 1.00 49.03 70 GLN A O 1
#

Secondary structure (DSSP, 8-state):
------TT-TTT-HHHHHHHHHHHHHHS-HHHHHHHHHHHHHHHHHHHHHSPPPSSPPSS-HHHHHSTT-

Foldseek 3Di:
DDDDQPPPDCCRQPLSVVVVLVVVLVPDDPVVNVVSVVVSVVVVVVLPVVWDDDPDDDPDPPCCVGRPPD

Sequence (70 aa):
MLYLPWANCPCCDVVSARDTLETALLALPPRARADLRVIVDRLDGELLRRTLAEPLPPAGPWWHQRLREQ

Organism: Streptacidiphilus jiangxiensis (NCBI:txid235985)

pLDDT: mean 82.71, std 16.18, range [39.81, 98.12]